Protein AF-A0A0E1VZ78-F1 (afdb_monomer_lite)

Sequence (48 aa):
MNRACGARVWSNPRGFAFPGAHATYQQAKRSILGPLKRRGLLKCPEIL

pLDDT: mean 72.54, std 13.53, range [40.25, 91.0]

Foldseek 3Di:
DCVVVVHPDDPDPVVDPPVCPVVVVVVVCVVVVVVCVVVVVDDDPPPD

Secondary structure (DSSP, 8-state):
-TTTTT----S-TTS---TTHHHHHHHHHHHHHHHHHHTT--PPP---

Structure (mmCIF, N/CA/C/O backbone):
data_AF-A0A0E1VZ78-F1
#
_entry.id   AF-A0A0E1VZ78-F1
#
loop_
_atom_site.group_PDB
_atom_site.id
_atom_site.type_symbol
_atom_site.label_atom_id
_atom_site.label_alt_id
_atom_site.label_comp_id
_atom_site.label_asym_id
_atom_site.label_entity_id
_atom_site.label_seq_id
_atom_site.pdbx_PDB_ins_code
_atom_site.Cartn_x
_atom_site.Cartn_y
_atom_site.Cartn_z
_atom_site.occupancy
_atom_site.B_iso_or_equiv
_atom_site.auth_seq_id
_atom_site.auth_comp_id
_atom_site.auth_asym_id
_atom_site.auth_atom_id
_atom_site.pdbx_PDB_model_num
ATOM 1 N N . MET A 1 1 ? 4.917 -19.905 -3.521 1.00 52.91 1 MET A N 1
ATOM 2 C CA . MET A 1 1 ? 3.842 -19.183 -2.806 1.00 52.91 1 MET A CA 1
ATOM 3 C C . MET A 1 1 ? 3.172 -18.128 -3.689 1.00 52.91 1 MET A C 1
ATOM 5 O O . MET A 1 1 ? 2.064 -18.374 -4.131 1.00 52.91 1 MET A O 1
ATOM 9 N N . ASN A 1 2 ? 3.850 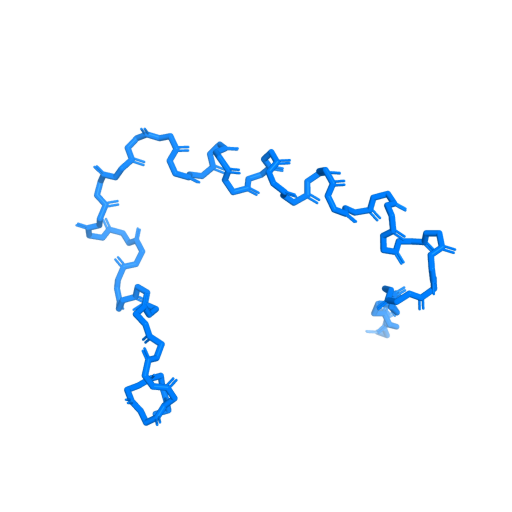-17.044 -4.086 1.00 52.91 2 ASN 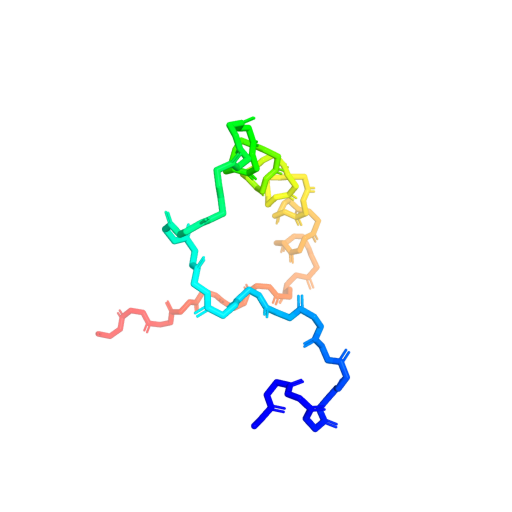A N 1
ATOM 10 C CA . ASN A 1 2 ? 3.230 -15.959 -4.881 1.00 52.91 2 ASN A CA 1
ATOM 11 C C . ASN A 1 2 ? 2.631 -16.408 -6.231 1.00 52.91 2 ASN A C 1
ATOM 13 O O . ASN A 1 2 ? 1.546 -15.974 -6.601 1.00 52.91 2 ASN A O 1
ATOM 17 N N . ARG A 1 3 ? 3.297 -17.340 -6.930 1.00 57.38 3 ARG A N 1
ATOM 18 C CA . ARG A 1 3 ? 2.826 -17.907 -8.209 1.00 57.38 3 ARG A CA 1
ATOM 19 C C . ARG A 1 3 ? 1.567 -18.772 -8.061 1.00 57.38 3 ARG A C 1
ATOM 21 O O . ARG A 1 3 ? 0.722 -18.755 -8.941 1.00 57.38 3 ARG A O 1
ATOM 28 N N . ALA A 1 4 ? 1.442 -19.491 -6.943 1.00 63.56 4 ALA A N 1
ATOM 29 C CA . ALA A 1 4 ? 0.285 -20.338 -6.647 1.00 63.56 4 ALA A CA 1
ATOM 30 C C . ALA A 1 4 ? -0.957 -19.505 -6.287 1.00 63.56 4 ALA A C 1
ATOM 32 O O . ALA A 1 4 ? -2.074 -19.918 -6.558 1.00 63.56 4 ALA A O 1
ATOM 33 N N . CYS A 1 5 ? -0.756 -18.300 -5.745 1.00 63.62 5 CYS A N 1
ATOM 34 C CA . CYS A 1 5 ? -1.821 -17.337 -5.464 1.00 63.62 5 CYS A CA 1
ATOM 35 C C . CYS A 1 5 ? -2.180 -16.445 -6.671 1.00 63.62 5 CYS A C 1
ATOM 37 O O . CYS A 1 5 ? -2.928 -15.488 -6.501 1.00 63.62 5 CYS A O 1
ATOM 39 N N . GLY A 1 6 ? -1.592 -16.670 -7.858 1.00 67.25 6 GLY A N 1
ATOM 40 C CA . GLY A 1 6 ? -1.783 -15.808 -9.039 1.00 67.25 6 GLY A CA 1
ATOM 41 C C . GLY A 1 6 ? -1.298 -14.363 -8.853 1.00 67.25 6 GLY A C 1
ATOM 42 O O . GLY A 1 6 ? -1.535 -13.499 -9.697 1.00 67.25 6 GLY A O 1
ATOM 43 N N . ALA A 1 7 ? -0.613 -14.077 -7.746 1.00 62.53 7 ALA A N 1
ATOM 44 C CA . ALA A 1 7 ? -0.228 -12.731 -7.389 1.00 62.53 7 ALA A CA 1
ATOM 45 C C . ALA A 1 7 ? 1.001 -12.326 -8.212 1.00 62.53 7 ALA A C 1
ATOM 47 O O . ALA A 1 7 ? 2.077 -12.923 -8.096 1.00 62.53 7 ALA A O 1
ATOM 48 N N . ARG A 1 8 ? 0.860 -11.272 -9.027 1.00 61.31 8 ARG A N 1
ATOM 49 C CA . ARG A 1 8 ? 1.981 -10.599 -9.707 1.00 61.31 8 ARG A CA 1
ATOM 50 C C . ARG A 1 8 ? 2.765 -9.759 -8.696 1.00 61.31 8 ARG A C 1
ATOM 52 O O . ARG A 1 8 ? 2.817 -8.537 -8.787 1.00 61.31 8 ARG A O 1
ATOM 59 N N . VAL A 1 9 ? 3.332 -10.420 -7.692 1.00 61.44 9 VAL A N 1
ATOM 60 C CA . VAL A 1 9 ? 4.204 -9.779 -6.705 1.00 61.44 9 VAL A CA 1
ATOM 61 C C . VAL A 1 9 ? 5.584 -9.611 -7.327 1.00 61.44 9 VAL A C 1
ATOM 63 O O . VAL A 1 9 ? 6.071 -10.509 -8.018 1.00 61.44 9 VAL A O 1
ATOM 66 N N . TRP A 1 10 ? 6.212 -8.462 -7.097 1.00 59.00 10 TRP A N 1
ATOM 67 C CA . TRP A 1 10 ? 7.545 -8.178 -7.615 1.00 59.00 10 TRP A CA 1
ATOM 68 C C . TRP A 1 10 ? 8.554 -9.214 -7.114 1.00 59.00 10 TRP A C 1
ATOM 70 O O . TRP A 1 10 ? 8.694 -9.425 -5.912 1.00 59.00 10 TRP A O 1
ATOM 80 N N . SER A 1 11 ? 9.255 -9.861 -8.046 1.00 64.50 11 SER A N 1
ATOM 81 C CA . SER A 1 11 ? 10.319 -10.821 -7.737 1.00 64.50 11 SER A CA 1
ATOM 82 C C . SER A 1 11 ? 11.597 -10.127 -7.268 1.00 64.50 11 SER A C 1
ATOM 84 O O . SER A 1 11 ? 12.310 -10.663 -6.426 1.00 64.50 11 SER A O 1
ATOM 86 N N . ASN A 1 12 ? 11.874 -8.926 -7.787 1.00 62.16 12 ASN A N 1
ATOM 87 C CA . ASN A 1 12 ? 13.019 -8.114 -7.401 1.00 62.16 12 ASN A CA 1
ATOM 88 C C . ASN A 1 12 ? 12.635 -6.623 -7.321 1.00 62.16 12 ASN A C 1
ATOM 90 O O . ASN A 1 12 ? 12.517 -5.969 -8.359 1.00 62.16 12 ASN A O 1
ATOM 94 N N . PRO A 1 13 ? 12.494 -6.053 -6.112 1.00 59.25 13 PRO A N 1
ATOM 95 C CA . PRO A 1 13 ? 12.148 -4.643 -5.940 1.00 59.25 13 PRO A CA 1
ATOM 96 C C . PRO A 1 13 ? 13.257 -3.671 -6.381 1.00 59.25 13 PRO A C 1
ATOM 98 O O . PRO A 1 13 ? 12.967 -2.497 -6.583 1.00 59.25 13 PRO A O 1
ATOM 101 N N . ARG A 1 14 ? 14.511 -4.124 -6.551 1.00 62.53 14 ARG A N 1
ATOM 102 C CA . ARG A 1 14 ? 15.639 -3.277 -6.997 1.00 62.53 14 ARG A CA 1
ATOM 103 C C . ARG A 1 14 ? 15.832 -3.266 -8.516 1.00 62.53 14 ARG A C 1
ATOM 105 O O . ARG A 1 14 ? 16.468 -2.359 -9.032 1.00 62.53 14 ARG A O 1
ATOM 112 N N . GLY A 1 15 ? 15.307 -4.269 -9.222 1.00 61.53 15 GLY A N 1
ATOM 113 C CA . GLY A 1 15 ? 15.429 -4.394 -10.681 1.00 61.53 15 GLY A CA 1
ATOM 114 C C . GLY A 1 15 ? 14.331 -3.673 -11.466 1.00 61.53 15 GLY A C 1
ATOM 115 O O . GLY A 1 15 ? 14.391 -3.613 -12.689 1.00 61.53 15 GLY A O 1
ATOM 116 N N . PHE A 1 16 ? 13.317 -3.141 -10.780 1.00 62.12 16 PHE A N 1
ATOM 117 C CA . PHE A 1 16 ? 12.157 -2.511 -11.401 1.00 62.12 16 PHE A CA 1
ATOM 118 C C . PHE A 1 16 ? 12.201 -1.001 -11.145 1.00 62.12 16 PHE A C 1
ATOM 120 O O . PHE A 1 16 ? 11.700 -0.498 -10.140 1.00 62.12 16 PHE A O 1
ATOM 127 N N . ALA A 1 17 ? 12.865 -0.275 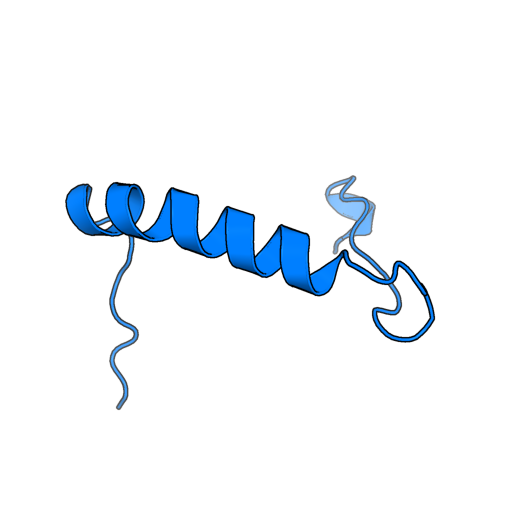-12.045 1.00 63.53 17 ALA A N 1
ATOM 128 C CA . ALA A 1 17 ? 13.013 1.174 -11.977 1.00 63.53 17 ALA A CA 1
ATOM 129 C C . ALA A 1 17 ? 11.703 1.874 -12.383 1.00 63.53 17 ALA A C 1
ATOM 131 O O . ALA A 1 17 ? 11.585 2.402 -13.483 1.00 63.53 17 ALA A O 1
ATOM 132 N N . PHE A 1 18 ? 10.705 1.876 -11.496 1.00 69.50 18 PHE A N 1
ATOM 133 C CA . PHE A 1 18 ? 9.590 2.824 -11.565 1.00 69.5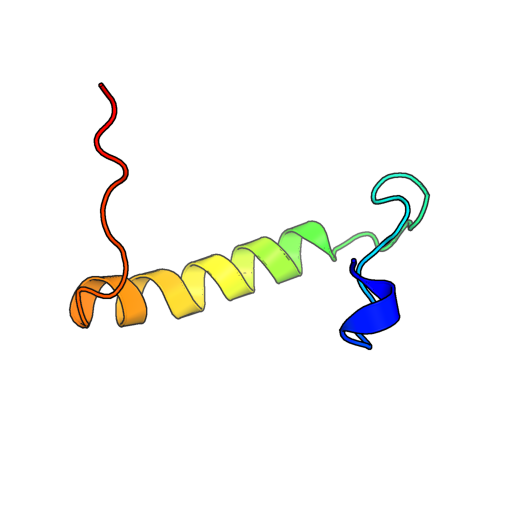0 18 PHE A CA 1
ATOM 134 C C . PHE A 1 18 ? 9.881 3.983 -10.610 1.00 69.50 18 PHE A C 1
ATOM 136 O O . PHE A 1 18 ? 9.501 3.916 -9.432 1.00 69.50 18 PHE A O 1
ATOM 143 N N . PRO A 1 19 ? 10.577 5.038 -11.075 1.00 65.56 19 PRO A N 1
ATOM 144 C CA . PRO A 1 19 ? 10.729 6.251 -10.287 1.00 65.56 19 PRO A CA 1
ATOM 145 C C . PRO A 1 19 ? 9.324 6.779 -9.970 1.00 65.56 19 PRO A C 1
ATOM 147 O O . PRO A 1 19 ? 8.556 7.118 -10.861 1.00 65.56 19 PRO A O 1
ATOM 150 N N . GLY A 1 20 ? 8.949 6.746 -8.691 1.00 72.44 20 GLY A N 1
ATOM 151 C CA . GLY A 1 20 ? 7.615 7.134 -8.219 1.00 72.44 20 GLY A CA 1
ATOM 152 C C . GLY A 1 20 ? 6.779 6.002 -7.622 1.00 72.44 20 GLY A C 1
ATOM 153 O O . GLY A 1 20 ? 5.908 6.291 -6.807 1.00 72.44 20 GLY A O 1
ATOM 154 N N . ALA A 1 21 ? 7.085 4.725 -7.883 1.00 78.31 21 ALA A N 1
ATOM 155 C CA . ALA A 1 21 ? 6.316 3.617 -7.300 1.00 78.31 21 ALA A CA 1
ATOM 156 C C . ALA A 1 21 ? 6.349 3.625 -5.763 1.00 78.31 21 ALA A C 1
ATOM 158 O O . ALA A 1 21 ? 5.341 3.359 -5.109 1.00 78.31 21 ALA A O 1
ATOM 159 N N . HIS A 1 22 ? 7.491 4.004 -5.177 1.00 78.81 22 HIS A N 1
ATOM 160 C CA . HIS A 1 22 ? 7.602 4.201 -3.733 1.00 78.81 22 HIS A CA 1
ATOM 161 C C . HIS A 1 22 ? 6.700 5.341 -3.236 1.00 78.81 22 HIS A C 1
ATOM 163 O O . HIS A 1 22 ? 6.014 5.183 -2.231 1.00 78.81 22 HIS A O 1
ATOM 169 N N . ALA A 1 23 ? 6.656 6.471 -3.948 1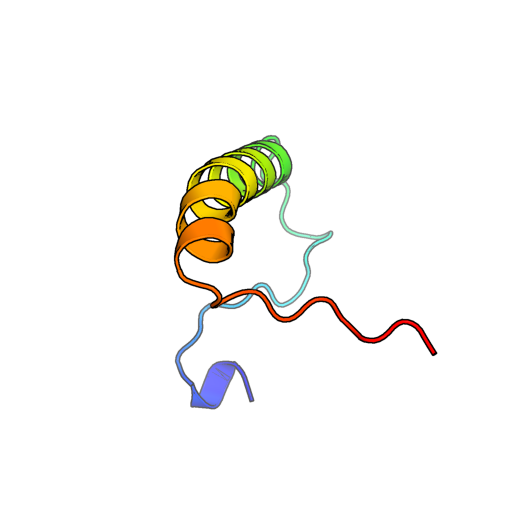.00 82.50 23 ALA A N 1
ATOM 170 C CA . ALA A 1 23 ? 5.809 7.604 -3.584 1.00 82.50 23 ALA A CA 1
ATOM 171 C C . ALA A 1 23 ? 4.317 7.238 -3.669 1.00 82.50 23 ALA A C 1
ATOM 173 O O . ALA A 1 23 ? 3.576 7.476 -2.714 1.00 82.50 23 ALA A O 1
ATOM 174 N N . THR A 1 24 ? 3.899 6.567 -4.747 1.00 84.62 24 THR A N 1
ATOM 175 C CA . THR A 1 24 ? 2.532 6.052 -4.917 1.00 84.62 24 THR A CA 1
ATOM 176 C C . THR A 1 24 ? 2.162 5.068 -3.809 1.00 84.62 24 THR A C 1
ATOM 178 O O . THR A 1 24 ? 1.087 5.181 -3.219 1.00 84.62 24 THR A O 1
ATOM 181 N N . TYR A 1 25 ? 3.065 4.145 -3.462 1.00 84.31 25 TYR A N 1
ATOM 182 C CA . TYR A 1 25 ? 2.863 3.213 -2.353 1.00 84.31 25 TYR A CA 1
ATOM 183 C C . TYR A 1 25 ? 2.666 3.945 -1.017 1.00 84.31 25 TYR A C 1
ATOM 185 O O . TYR A 1 25 ? 1.720 3.650 -0.285 1.00 84.31 25 TYR A O 1
ATOM 193 N N . GLN A 1 26 ? 3.511 4.932 -0.703 1.00 85.69 26 GLN A N 1
ATOM 194 C CA . GLN A 1 26 ? 3.388 5.710 0.535 1.00 85.69 26 GLN A CA 1
ATOM 195 C C . GLN A 1 26 ? 2.094 6.527 0.578 1.00 85.69 26 GLN A C 1
ATOM 197 O O . GLN A 1 26 ? 1.456 6.624 1.629 1.00 85.69 26 GLN A O 1
ATOM 202 N N . GLN A 1 27 ? 1.680 7.094 -0.555 1.00 88.25 27 GLN A N 1
ATOM 203 C CA . GLN A 1 27 ? 0.433 7.843 -0.652 1.00 88.25 27 GLN A CA 1
ATOM 204 C C . GLN A 1 27 ? -0.782 6.940 -0.423 1.00 88.25 27 GLN A C 1
ATOM 206 O O . GLN A 1 27 ? -1.631 7.265 0.410 1.00 88.25 27 GLN A O 1
ATOM 211 N N . ALA A 1 28 ? -0.825 5.777 -1.078 1.00 88.12 28 ALA A N 1
ATOM 212 C CA . ALA A 1 28 ? -1.872 4.781 -0.865 1.00 88.12 28 ALA A CA 1
ATOM 213 C C . ALA A 1 28 ? -1.893 4.277 0.588 1.00 88.12 28 ALA A C 1
ATOM 215 O O . ALA A 1 28 ? -2.952 4.174 1.201 1.00 88.12 28 ALA A O 1
ATOM 216 N N . LYS A 1 29 ? -0.722 4.038 1.192 1.00 86.56 29 LYS A N 1
ATOM 217 C CA . LYS A 1 29 ? -0.621 3.642 2.604 1.00 86.56 29 LYS A CA 1
ATOM 218 C C . LYS A 1 29 ? -1.232 4.693 3.536 1.00 86.56 29 LYS A C 1
ATOM 220 O O . LYS A 1 29 ? -1.963 4.339 4.458 1.00 86.56 29 LYS A O 1
ATOM 225 N N . ARG A 1 30 ? -0.957 5.982 3.307 1.00 88.19 30 ARG A N 1
ATOM 226 C CA . ARG A 1 30 ? -1.503 7.082 4.123 1.00 88.19 30 ARG A CA 1
ATOM 227 C C . ARG A 1 30 ? -3.019 7.212 3.981 1.00 88.19 30 ARG A C 1
ATOM 229 O O . ARG A 1 30 ? -3.684 7.430 4.993 1.00 88.19 30 ARG A O 1
ATOM 236 N N . SER A 1 31 ? -3.562 7.040 2.773 1.00 91.00 31 SER A N 1
ATOM 237 C CA . SER A 1 31 ? -5.007 7.169 2.539 1.00 91.00 31 SER A CA 1
ATOM 238 C C . SER A 1 31 ? -5.818 6.071 3.234 1.00 91.00 31 SER A C 1
ATOM 240 O O . SER A 1 31 ? -6.904 6.346 3.745 1.00 91.00 31 SER A O 1
ATOM 242 N N . 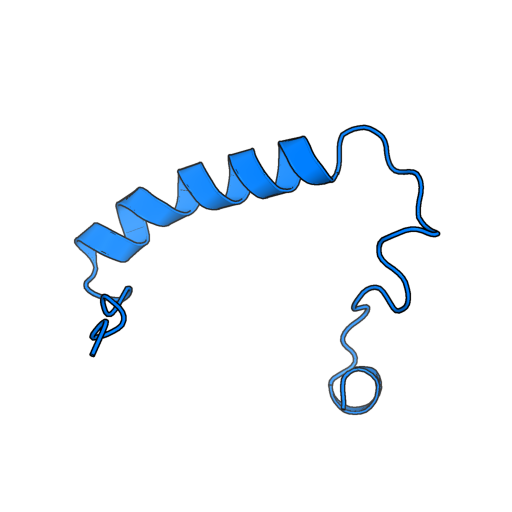ILE A 1 32 ? -5.279 4.851 3.331 1.00 88.62 32 ILE A N 1
ATOM 243 C CA . ILE A 1 32 ? -5.966 3.728 3.989 1.00 88.62 32 ILE A CA 1
ATOM 244 C C . ILE A 1 32 ? -5.727 3.667 5.504 1.00 88.62 32 ILE A C 1
ATOM 246 O O . ILE A 1 32 ? -6.562 3.129 6.230 1.00 88.62 32 ILE A O 1
ATOM 250 N N . LEU A 1 33 ? -4.627 4.238 6.012 1.00 87.06 33 LEU A N 1
ATOM 251 C CA . LEU A 1 33 ? -4.252 4.131 7.427 1.00 87.06 33 LEU A CA 1
ATOM 252 C C . LEU A 1 33 ? -5.322 4.710 8.366 1.00 87.06 33 LEU A C 1
ATOM 254 O O . LEU A 1 33 ? -5.686 4.072 9.351 1.00 87.06 33 LEU A O 1
ATOM 258 N N . GLY A 1 34 ? -5.843 5.903 8.064 1.00 88.38 34 GLY A N 1
ATOM 259 C CA . GLY A 1 34 ? -6.876 6.558 8.876 1.00 88.38 34 GLY A CA 1
ATOM 260 C C . GLY A 1 34 ? -8.168 5.732 8.990 1.00 88.38 34 GLY A C 1
ATOM 261 O O . GLY A 1 34 ? -8.613 5.447 10.104 1.00 88.38 34 GLY A O 1
ATOM 262 N N . PRO A 1 35 ? -8.774 5.302 7.866 1.00 90.50 35 PRO A N 1
ATOM 263 C CA . PRO A 1 35 ? -9.921 4.394 7.868 1.00 90.50 35 PRO A CA 1
ATOM 264 C C . PRO A 1 35 ? -9.682 3.080 8.621 1.00 90.50 35 PRO A C 1
ATOM 266 O O . PRO A 1 35 ? -10.545 2.662 9.391 1.00 90.50 35 PRO A O 1
ATOM 269 N N . LEU A 1 36 ? -8.520 2.446 8.443 1.00 86.50 36 LEU A N 1
ATOM 270 C CA . LEU A 1 36 ? -8.206 1.174 9.097 1.00 86.50 36 LEU A CA 1
ATOM 271 C C . LEU A 1 36 ? -8.049 1.317 10.617 1.00 86.50 36 LEU A C 1
ATOM 273 O O . LEU A 1 36 ? -8.531 0.458 11.356 1.00 86.50 36 LEU A O 1
ATOM 277 N N . LYS A 1 37 ? -7.446 2.419 11.087 1.00 85.44 37 LYS A N 1
ATOM 278 C CA . LYS A 1 37 ? -7.369 2.745 12.521 1.00 85.44 37 LYS A CA 1
ATOM 279 C C . LYS A 1 37 ? -8.758 2.956 13.118 1.00 85.44 37 LYS A C 1
ATOM 281 O O . LYS A 1 37 ? -9.073 2.353 14.135 1.00 85.44 37 LYS A O 1
ATOM 286 N N . ARG A 1 38 ? -9.611 3.751 12.457 1.00 87.62 38 ARG A N 1
ATOM 287 C CA . ARG A 1 38 ? -10.991 4.001 12.920 1.00 87.62 38 ARG A CA 1
ATOM 288 C C . ARG A 1 38 ? -11.825 2.727 13.030 1.00 87.62 38 ARG A C 1
ATOM 290 O O . ARG A 1 38 ? -12.692 2.647 13.887 1.00 87.62 38 ARG A O 1
ATOM 297 N N . ARG A 1 39 ? -11.571 1.744 12.166 1.00 89.62 39 ARG A N 1
ATOM 298 C CA . ARG A 1 39 ? -12.270 0.452 12.171 1.00 89.62 39 ARG A CA 1
ATOM 299 C C . ARG A 1 39 ? -11.659 -0.578 13.129 1.00 89.62 39 ARG A C 1
ATOM 301 O O . ARG A 1 39 ? -12.142 -1.701 13.160 1.00 89.62 39 ARG A O 1
ATOM 308 N N . GLY A 1 40 ? -10.587 -0.244 13.855 1.00 87.75 40 GLY A N 1
ATOM 309 C CA . GLY A 1 40 ? -9.894 -1.190 14.741 1.00 87.75 40 GLY A CA 1
ATOM 310 C C . GLY A 1 40 ? -9.216 -2.357 14.008 1.00 87.75 40 GLY A C 1
ATOM 311 O O . GLY A 1 40 ? -8.876 -3.359 14.626 1.00 87.75 40 GLY A O 1
ATOM 312 N N . LEU A 1 41 ? -9.017 -2.247 12.689 1.00 84.25 41 LEU A N 1
ATOM 313 C CA . LEU A 1 41 ? -8.456 -3.318 11.852 1.00 84.25 41 LEU A CA 1
ATOM 314 C C . LEU A 1 41 ? -6.924 -3.362 11.886 1.00 84.25 41 LEU A C 1
ATOM 316 O O . LEU A 1 41 ? -6.318 -4.333 11.441 1.00 84.25 41 LEU A O 1
ATOM 320 N N . LEU A 1 42 ? -6.290 -2.308 12.400 1.00 80.81 42 LEU A N 1
ATOM 321 C CA . LEU A 1 42 ? -4.858 -2.282 12.665 1.00 80.81 42 LEU A CA 1
ATOM 322 C C . LEU A 1 42 ? -4.634 -2.654 14.123 1.00 80.81 42 LEU A C 1
ATOM 324 O O . LEU A 1 42 ? -4.797 -1.817 15.008 1.00 80.81 42 LEU A O 1
ATOM 328 N N . LYS A 1 43 ? -4.235 -3.903 14.364 1.00 72.38 43 LYS A N 1
ATOM 329 C CA . LYS A 1 43 ? -3.621 -4.265 15.639 1.00 72.38 43 LYS A CA 1
ATOM 330 C C . LYS A 1 43 ? -2.264 -3.570 15.695 1.00 72.38 43 LYS A C 1
ATOM 332 O O . LYS A 1 43 ? -1.456 -3.737 14.779 1.00 72.38 43 LYS A O 1
ATOM 337 N N . CYS A 1 44 ? -2.027 -2.756 16.723 1.00 60.03 44 CYS A N 1
ATOM 338 C CA . CYS A 1 44 ? -0.662 -2.357 17.041 1.00 60.03 44 CYS A CA 1
ATOM 339 C C . CYS A 1 44 ? 0.131 -3.655 17.225 1.00 60.03 44 CYS A C 1
ATOM 341 O O . CYS A 1 44 ? -0.348 -4.520 17.962 1.00 60.03 44 CYS A O 1
ATOM 343 N N . PRO A 1 45 ? 1.273 -3.848 16.543 1.00 62.44 45 PRO A N 1
ATOM 344 C CA . PRO A 1 45 ? 2.156 -4.924 16.948 1.00 62.44 45 PRO A CA 1
ATOM 345 C C . PRO A 1 45 ? 2.474 -4.671 18.422 1.00 62.44 45 PRO A C 1
ATOM 347 O O . PRO A 1 45 ? 2.871 -3.560 18.779 1.00 62.44 45 PRO A O 1
ATOM 350 N N . GLU A 1 46 ? 2.211 -5.656 19.276 1.00 57.78 46 GLU A N 1
ATOM 351 C CA . GLU A 1 46 ? 2.800 -5.694 20.607 1.00 57.78 46 GLU A CA 1
ATOM 352 C C . GLU A 1 46 ? 4.307 -5.714 20.365 1.00 57.78 46 GLU A C 1
ATOM 354 O O . GLU A 1 46 ? 4.872 -6.717 19.935 1.00 57.78 46 GLU A O 1
ATOM 359 N N . ILE A 1 47 ? 4.936 -4.546 20.480 1.00 50.88 47 ILE A N 1
ATOM 360 C CA . ILE A 1 47 ? 6.386 -4.445 20.516 1.00 50.88 47 ILE A CA 1
ATOM 361 C C . ILE A 1 47 ? 6.750 -4.936 21.918 1.00 50.88 47 ILE A C 1
ATOM 363 O O . ILE A 1 47 ? 6.733 -4.152 22.866 1.00 50.88 47 ILE A O 1
ATOM 367 N N . LEU A 1 48 ? 6.928 -6.253 22.036 1.00 40.25 48 LEU A N 1
ATOM 368 C CA . LEU A 1 48 ? 7.646 -6.905 23.130 1.00 40.25 48 LEU A CA 1
ATOM 369 C C . LEU A 1 48 ? 9.148 -6.815 22.859 1.00 40.25 48 LEU A C 1
ATOM 371 O O . LEU A 1 48 ? 9.544 -7.042 21.691 1.00 40.25 48 LEU A O 1
#

Radius of gyration: 14.86 Å; chains: 1; bounding box: 28×28×35 Å

Organism: NCBI:txid320371